Protein AF-A0ABD0TYL2-F1 (afdb_monomer)

Sequence (60 aa):
MEGFSINIESEEVVKKMILVGLWCIQTNPGSRPSMSKVVDMLQCSIDDLEMPPKPTLSSP

Structure (mmCIF, N/CA/C/O backbone):
data_AF-A0ABD0TYL2-F1
#
_entry.id   AF-A0ABD0TYL2-F1
#
loop_
_atom_site.group_PDB
_atom_site.id
_atom_site.type_symbol
_atom_site.label_atom_id
_atom_site.label_alt_id
_atom_site.label_comp_id
_atom_site.label_asym_id
_atom_site.label_entity_id
_atom_site.label_seq_id
_atom_site.pdbx_PDB_ins_code
_atom_site.Cartn_x
_atom_site.Cartn_y
_atom_site.Cartn_z
_atom_site.occupancy
_atom_site.B_iso_or_equiv
_atom_site.auth_seq_id
_atom_site.auth_comp_id
_atom_site.auth_asym_id
_atom_site.auth_atom_id
_atom_site.pdbx_PDB_model_num
ATOM 1 N N . MET A 1 1 ? 5.192 25.450 20.792 1.00 49.69 1 MET A N 1
ATOM 2 C CA . MET A 1 1 ? 5.454 24.093 20.279 1.00 49.69 1 MET A CA 1
ATOM 3 C C . MET A 1 1 ? 4.092 23.474 20.059 1.00 49.69 1 MET A C 1
ATOM 5 O O . MET A 1 1 ? 3.483 23.024 21.019 1.00 49.69 1 MET A O 1
ATOM 9 N N . GLU A 1 2 ? 3.536 23.638 18.861 1.00 49.50 2 GLU A N 1
ATOM 10 C CA . GLU A 1 2 ? 2.201 23.119 18.555 1.00 49.50 2 GLU A CA 1
ATOM 11 C C . GLU A 1 2 ? 2.292 21.594 18.543 1.00 49.50 2 GLU A C 1
ATOM 13 O O . GLU A 1 2 ? 2.858 20.991 17.635 1.00 49.50 2 GLU A O 1
ATOM 18 N N . GLY A 1 3 ? 1.831 20.975 19.628 1.00 60.22 3 GLY A N 1
ATOM 19 C CA . GLY A 1 3 ? 1.637 19.537 19.676 1.00 60.22 3 GLY A CA 1
ATOM 20 C C . GLY A 1 3 ? 0.541 19.197 18.682 1.00 60.22 3 GLY A C 1
ATOM 21 O O . GLY A 1 3 ? -0.605 19.606 18.867 1.00 60.22 3 GLY A O 1
ATOM 22 N N . PHE A 1 4 ? 0.905 18.493 17.613 1.00 64.25 4 PHE A N 1
ATOM 23 C CA . PHE A 1 4 ? -0.041 17.957 16.647 1.00 64.25 4 PHE A CA 1
ATOM 24 C C . PHE A 1 4 ? -0.949 16.970 17.389 1.00 64.25 4 PHE A C 1
ATOM 26 O O . PHE A 1 4 ? -0.568 15.830 17.647 1.00 64.25 4 PHE A O 1
ATOM 33 N N . SER A 1 5 ? -2.118 17.442 17.829 1.00 64.50 5 SER A N 1
ATOM 34 C CA . SER A 1 5 ? -3.156 16.580 18.387 1.00 64.50 5 SER A CA 1
ATOM 35 C C . SER A 1 5 ? -3.702 15.747 17.237 1.00 64.50 5 SER A C 1
ATOM 37 O O . SER A 1 5 ? -4.498 16.229 16.435 1.00 64.50 5 SER A O 1
ATOM 39 N N . ILE A 1 6 ? -3.209 14.517 17.123 1.00 64.38 6 ILE A N 1
ATOM 40 C CA . ILE A 1 6 ? -3.701 13.538 16.159 1.00 64.38 6 ILE A CA 1
ATOM 41 C C . ILE A 1 6 ? -5.107 13.147 16.627 1.00 64.38 6 ILE A C 1
ATOM 43 O O . ILE A 1 6 ? -5.267 12.522 17.671 1.00 64.38 6 ILE A O 1
ATOM 47 N N . ASN A 1 7 ? -6.137 13.560 15.887 1.00 78.44 7 ASN A N 1
ATOM 48 C CA . ASN A 1 7 ? -7.489 13.019 16.047 1.00 78.44 7 ASN A CA 1
ATOM 49 C C . ASN A 1 7 ? -7.444 11.518 15.693 1.00 78.44 7 ASN A C 1
ATOM 51 O O . ASN A 1 7 ? -6.736 11.165 14.753 1.00 78.44 7 ASN A O 1
ATOM 55 N N . ILE A 1 8 ? -8.190 10.657 16.392 1.00 73.81 8 ILE A N 1
ATOM 56 C CA . ILE A 1 8 ? -8.300 9.213 16.107 1.00 73.81 8 ILE A CA 1
ATOM 57 C C . ILE A 1 8 ? -8.567 8.955 14.613 1.00 73.81 8 ILE A C 1
ATOM 59 O O . ILE A 1 8 ? -7.876 8.144 14.003 1.00 73.81 8 ILE A O 1
ATOM 63 N N . GLU A 1 9 ? -9.462 9.721 13.980 1.00 76.44 9 GLU A N 1
ATOM 64 C CA . GLU A 1 9 ? -9.718 9.620 12.533 1.00 76.44 9 GLU A CA 1
ATOM 65 C C . GLU A 1 9 ? -8.468 9.954 11.702 1.00 76.44 9 GLU A C 1
ATOM 67 O O . GLU A 1 9 ? -8.157 9.296 10.710 1.00 76.44 9 GLU A O 1
ATOM 72 N N . SER A 1 10 ? -7.697 10.960 12.124 1.00 84.81 10 SER A N 1
ATOM 73 C CA . SER A 1 10 ? -6.431 11.288 11.463 1.00 84.81 10 SER A CA 1
ATOM 74 C C . SER A 1 10 ? -5.356 10.226 11.709 1.00 84.81 10 SER A C 1
ATOM 76 O O . SER A 1 10 ? -4.528 9.993 10.832 1.00 84.81 10 SER A O 1
ATOM 78 N N . GLU A 1 11 ? -5.379 9.539 12.855 1.00 88.19 11 GLU A N 1
ATOM 79 C CA . GLU A 1 11 ? -4.458 8.444 13.163 1.00 88.19 11 GLU A CA 1
ATOM 80 C C . GLU A 1 11 ? -4.703 7.251 12.236 1.00 88.19 11 GLU A C 1
ATOM 82 O O . GLU A 1 11 ? -3.756 6.694 11.678 1.00 88.19 11 GLU A O 1
ATOM 87 N N . GLU A 1 12 ? -5.967 6.886 12.021 1.00 89.94 12 GLU A N 1
ATOM 88 C CA . GLU A 1 12 ? -6.355 5.817 11.098 1.00 89.94 12 GLU A CA 1
ATOM 89 C C . GLU A 1 12 ? -5.967 6.145 9.657 1.00 89.94 12 GLU A C 1
ATOM 91 O O . GLU A 1 12 ? -5.391 5.301 8.964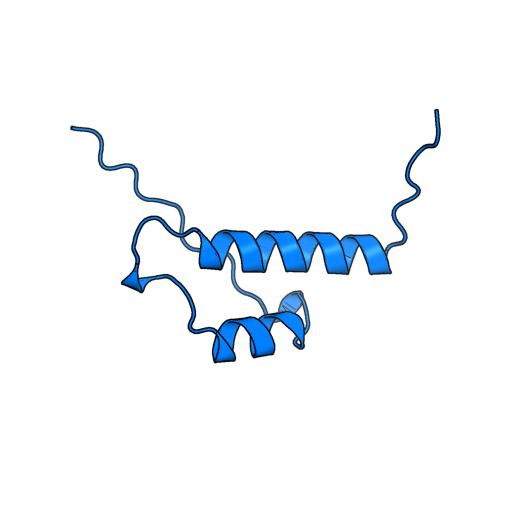 1.00 89.94 12 GLU A O 1
ATOM 96 N N . VAL A 1 13 ? -6.199 7.386 9.216 1.00 90.94 13 VAL A N 1
ATOM 97 C CA . VAL A 1 13 ? -5.769 7.852 7.890 1.00 90.94 13 VAL A CA 1
ATOM 98 C C . VAL A 1 13 ? -4.250 7.764 7.752 1.00 90.94 13 VAL A C 1
ATOM 100 O O . VAL A 1 13 ? -3.759 7.244 6.750 1.00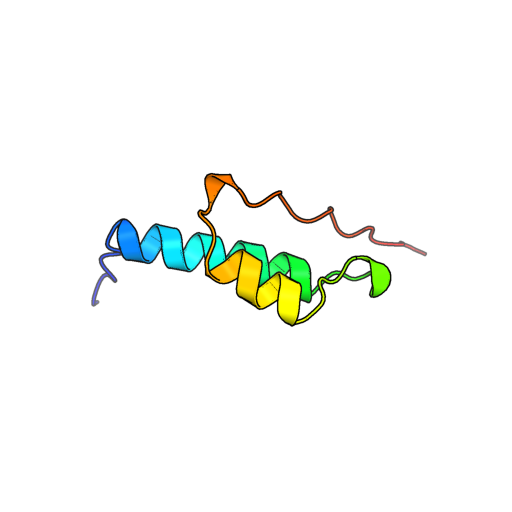 90.94 13 VAL A O 1
ATOM 103 N N . VAL A 1 14 ? -3.488 8.211 8.754 1.00 92.69 14 VAL A N 1
ATOM 104 C CA . VAL A 1 14 ? -2.018 8.139 8.736 1.00 92.69 14 VAL A CA 1
ATOM 105 C C . VAL A 1 14 ? -1.539 6.689 8.682 1.00 92.69 14 VAL A C 1
ATOM 107 O O . VAL A 1 14 ? -0.704 6.355 7.840 1.00 92.69 14 VAL A O 1
ATOM 110 N N . LYS A 1 15 ? -2.081 5.801 9.522 1.00 93.06 15 LYS A N 1
ATOM 111 C CA . LYS A 1 15 ? -1.717 4.375 9.524 1.00 93.06 15 LYS A CA 1
ATOM 112 C C . LYS A 1 15 ? -2.030 3.711 8.185 1.00 93.06 15 LYS A C 1
ATOM 114 O O . LYS A 1 15 ? -1.182 2.996 7.652 1.00 93.06 15 LYS A O 1
ATOM 119 N N . LYS A 1 16 ? -3.201 3.992 7.609 1.00 94.62 16 LYS A N 1
ATOM 120 C CA . LYS A 1 16 ? -3.597 3.492 6.288 1.00 94.62 16 LYS A CA 1
ATOM 121 C C . LYS A 1 16 ? -2.631 3.969 5.203 1.00 94.62 16 LYS A C 1
ATOM 123 O O . LYS A 1 16 ? -2.146 3.158 4.419 1.00 94.62 16 LYS A O 1
ATOM 128 N N . MET A 1 17 ? -2.292 5.259 5.191 1.00 94.50 17 MET A N 1
ATOM 129 C CA . MET A 1 17 ? -1.332 5.831 4.239 1.00 94.50 17 MET A CA 1
ATOM 130 C C . MET A 1 17 ? 0.049 5.180 4.352 1.00 94.50 17 MET A C 1
ATOM 132 O O . MET A 1 17 ? 0.658 4.862 3.332 1.00 94.50 17 MET A O 1
ATOM 136 N N . ILE A 1 18 ? 0.530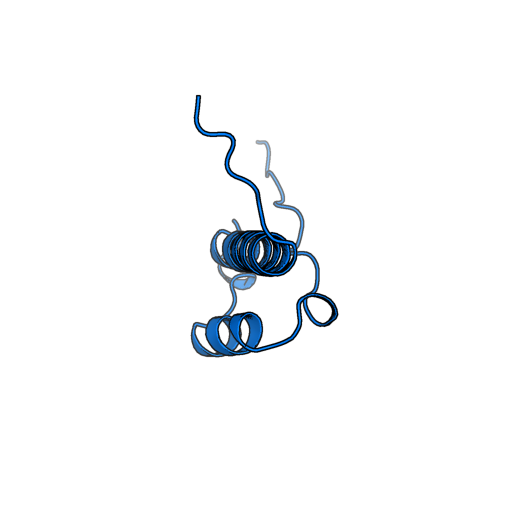 4.934 5.575 1.00 95.00 18 ILE A N 1
ATOM 137 C CA . ILE A 1 18 ? 1.798 4.232 5.807 1.00 95.00 18 ILE A CA 1
ATOM 138 C C . ILE A 1 18 ? 1.728 2.814 5.235 1.00 95.00 18 ILE A C 1
ATOM 140 O O . ILE A 1 18 ? 2.623 2.414 4.496 1.00 95.00 18 ILE A O 1
ATOM 144 N N . LEU A 1 19 ? 0.664 2.063 5.525 1.00 95.50 19 LEU A N 1
ATOM 145 C CA . LEU A 1 19 ? 0.518 0.679 5.080 1.00 95.50 19 LEU A CA 1
ATOM 146 C C . LEU A 1 19 ? 0.460 0.568 3.548 1.00 95.50 19 LEU A C 1
ATOM 148 O O . LEU A 1 19 ? 1.188 -0.228 2.954 1.00 95.50 19 LEU A O 1
ATOM 152 N N . VAL A 1 20 ? -0.341 1.417 2.897 1.00 96.25 20 VAL A N 1
ATOM 153 C CA . VAL A 1 20 ? -0.418 1.509 1.430 1.00 96.25 20 VAL A CA 1
ATOM 154 C C . VAL A 1 20 ? 0.932 1.932 0.843 1.00 96.25 20 VAL A C 1
ATOM 156 O O . VAL A 1 20 ? 1.407 1.332 -0.121 1.00 96.25 20 VAL A O 1
ATOM 159 N N . GLY A 1 21 ? 1.600 2.913 1.455 1.00 95.81 21 GLY A N 1
ATOM 160 C CA . GLY A 1 21 ? 2.936 3.350 1.054 1.00 95.81 21 GLY A CA 1
ATOM 161 C C . GLY A 1 21 ? 3.960 2.215 1.099 1.00 95.81 21 GLY A C 1
ATOM 162 O O . GLY A 1 21 ? 4.698 2.016 0.135 1.00 95.81 21 GLY A O 1
ATOM 163 N N . LEU A 1 22 ? 3.958 1.420 2.173 1.00 95.12 22 LEU A N 1
ATOM 164 C CA . LEU A 1 22 ? 4.833 0.256 2.344 1.00 95.12 22 LEU A CA 1
ATOM 165 C C . LEU A 1 22 ? 4.590 -0.838 1.288 1.00 95.12 22 LEU A C 1
ATOM 167 O O . LEU A 1 22 ? 5.540 -1.508 0.877 1.00 95.12 22 LEU A O 1
ATOM 171 N N . TRP A 1 23 ? 3.354 -1.012 0.815 1.00 95.75 23 TRP A N 1
ATOM 172 C CA . TRP A 1 23 ? 3.041 -1.891 -0.318 1.00 95.75 23 TRP A CA 1
ATOM 173 C C . TRP A 1 23 ? 3.604 -1.356 -1.644 1.00 95.75 23 TRP A C 1
ATOM 175 O O . TRP A 1 23 ? 4.153 -2.116 -2.444 1.00 95.75 23 TRP A O 1
ATOM 185 N N . CYS A 1 24 ? 3.521 -0.046 -1.877 1.00 96.50 24 CYS A N 1
ATOM 186 C CA . CYS A 1 24 ? 3.984 0.586 -3.116 1.00 96.50 24 CYS A CA 1
ATOM 187 C C . CYS A 1 24 ? 5.514 0.589 -3.273 1.00 96.50 24 CYS A C 1
ATOM 189 O O . CYS A 1 24 ? 6.015 0.526 -4.397 1.00 96.50 24 CYS A O 1
ATOM 191 N N . ILE A 1 25 ? 6.266 0.647 -2.169 1.00 94.75 25 ILE A N 1
ATOM 192 C CA . ILE A 1 25 ? 7.739 0.731 -2.191 1.00 94.75 25 ILE A CA 1
ATOM 193 C C . ILE A 1 25 ? 8.449 -0.627 -2.078 1.00 94.75 25 ILE A C 1
ATOM 195 O O . ILE A 1 25 ? 9.664 -0.663 -1.887 1.00 94.75 25 ILE A O 1
ATOM 199 N N . GLN A 1 26 ? 7.724 -1.745 -2.197 1.00 92.75 26 GLN A N 1
ATOM 200 C CA . GLN A 1 26 ? 8.302 -3.090 -2.092 1.00 92.75 26 GLN A CA 1
ATOM 201 C C . GLN A 1 26 ? 9.511 -3.284 -3.018 1.00 92.75 26 GLN A C 1
ATOM 203 O O . GLN A 1 26 ? 9.495 -2.895 -4.192 1.00 92.75 26 GLN A O 1
ATOM 208 N N . THR A 1 27 ? 10.567 -3.916 -2.495 1.00 90.62 27 THR A N 1
ATOM 209 C CA . THR A 1 27 ? 11.813 -4.167 -3.239 1.00 90.62 27 THR A CA 1
ATOM 210 C C . THR A 1 27 ? 11.552 -5.017 -4.477 1.00 90.62 27 THR A C 1
ATOM 212 O O . THR A 1 27 ? 12.049 -4.697 -5.552 1.00 90.62 27 THR A O 1
ATOM 215 N N . ASN A 1 28 ? 10.723 -6.057 -4.342 1.00 89.12 28 ASN A N 1
ATOM 216 C CA . ASN A 1 28 ? 10.262 -6.853 -5.470 1.00 89.12 28 ASN A CA 1
ATOM 217 C C . ASN A 1 28 ? 9.163 -6.097 -6.245 1.00 89.12 28 ASN A C 1
ATOM 219 O O . ASN A 1 28 ? 8.087 -5.870 -5.683 1.00 89.12 28 ASN A O 1
ATOM 223 N N . PRO A 1 29 ? 9.361 -5.764 -7.535 1.00 90.94 29 PRO A N 1
ATOM 224 C CA . PRO A 1 29 ? 8.341 -5.093 -8.339 1.00 90.94 29 PRO A CA 1
ATOM 225 C C . PRO A 1 29 ? 7.041 -5.896 -8.457 1.00 90.94 29 PRO A C 1
ATOM 227 O O . PRO A 1 29 ? 5.968 -5.305 -8.467 1.00 90.94 29 PRO A O 1
ATOM 230 N N . GLY A 1 30 ? 7.124 -7.232 -8.489 1.00 92.31 30 GLY A N 1
ATOM 231 C CA . GLY A 1 30 ? 5.947 -8.105 -8.585 1.00 92.31 30 GLY A CA 1
ATOM 232 C C . GLY A 1 30 ? 5.076 -8.129 -7.324 1.00 92.31 30 GLY A C 1
ATOM 233 O O . GLY A 1 30 ? 3.932 -8.564 -7.385 1.00 92.31 30 GLY A O 1
ATOM 234 N N . SER A 1 31 ? 5.599 -7.652 -6.191 1.00 91.88 31 SER A N 1
ATOM 235 C CA . SER A 1 31 ? 4.850 -7.533 -4.935 1.00 91.88 31 SER A CA 1
ATOM 236 C C . SER A 1 31 ? 4.117 -6.196 -4.803 1.00 91.88 31 SER A C 1
ATOM 238 O O . SER A 1 31 ? 3.358 -6.019 -3.853 1.00 91.88 31 SER A O 1
ATOM 240 N N . ARG A 1 32 ? 4.345 -5.241 -5.714 1.00 95.25 32 ARG A N 1
ATOM 241 C CA . ARG A 1 32 ? 3.697 -3.927 -5.667 1.00 95.25 32 ARG A CA 1
ATOM 242 C C . ARG A 1 32 ? 2.265 -4.027 -6.205 1.00 95.25 32 ARG A C 1
ATOM 244 O O . ARG A 1 32 ? 2.053 -4.664 -7.238 1.00 95.25 32 ARG A O 1
ATOM 251 N N . PRO A 1 33 ? 1.278 -3.396 -5.553 1.00 96.69 33 PRO A N 1
ATOM 252 C CA . PRO A 1 33 ? -0.090 -3.368 -6.055 1.00 96.69 33 PRO A CA 1
ATOM 253 C C . PRO A 1 33 ? -0.203 -2.531 -7.338 1.00 96.69 33 PRO A C 1
ATOM 255 O O . PRO A 1 33 ? 0.571 -1.603 -7.574 1.00 96.69 33 PRO A O 1
ATOM 258 N N . SER A 1 34 ? -1.209 -2.834 -8.162 1.00 97.38 34 SER A N 1
ATOM 259 C CA . SER A 1 34 ? -1.606 -1.957 -9.267 1.00 97.38 34 SER A CA 1
ATOM 260 C C . SER A 1 34 ? -2.252 -0.676 -8.732 1.00 97.38 34 SER A C 1
ATOM 262 O O . SER A 1 34 ? -2.791 -0.665 -7.626 1.00 97.38 34 SER A O 1
ATOM 264 N N . MET A 1 35 ? -2.277 0.395 -9.531 1.00 96.56 35 MET A N 1
ATOM 265 C CA . MET A 1 35 ? -2.923 1.648 -9.115 1.00 96.56 35 MET A CA 1
ATOM 266 C C . MET A 1 35 ? -4.408 1.479 -8.778 1.00 96.56 35 MET A C 1
ATOM 268 O O . MET A 1 35 ? -4.875 2.094 -7.827 1.00 96.56 35 MET A O 1
ATOM 272 N N . SER A 1 36 ? -5.137 0.619 -9.496 1.00 97.56 36 SER A N 1
ATOM 273 C CA . SER A 1 36 ? -6.529 0.297 -9.154 1.00 97.56 36 SER A CA 1
ATOM 274 C C . SER A 1 36 ? -6.627 -0.306 -7.754 1.00 97.56 36 SER A C 1
ATOM 276 O O . SER A 1 36 ? -7.393 0.184 -6.935 1.00 97.56 36 SER A O 1
ATOM 278 N N . LYS A 1 37 ? -5.760 -1.276 -7.432 1.00 95.75 37 LYS A N 1
ATOM 279 C CA . LYS A 1 37 ? -5.728 -1.883 -6.099 1.00 95.75 37 LYS A CA 1
ATOM 280 C C . LYS A 1 37 ? -5.307 -0.886 -5.015 1.00 95.75 37 LYS A C 1
ATOM 282 O O . LYS A 1 37 ? -5.830 -0.947 -3.914 1.00 95.75 37 LYS A O 1
ATOM 287 N N . VAL A 1 38 ? -4.407 0.053 -5.314 1.00 96.44 38 VAL A N 1
ATOM 288 C CA . VAL A 1 38 ? -4.052 1.145 -4.387 1.00 96.44 38 VAL A CA 1
ATOM 289 C C . VAL A 1 38 ? -5.266 2.022 -4.071 1.00 96.44 38 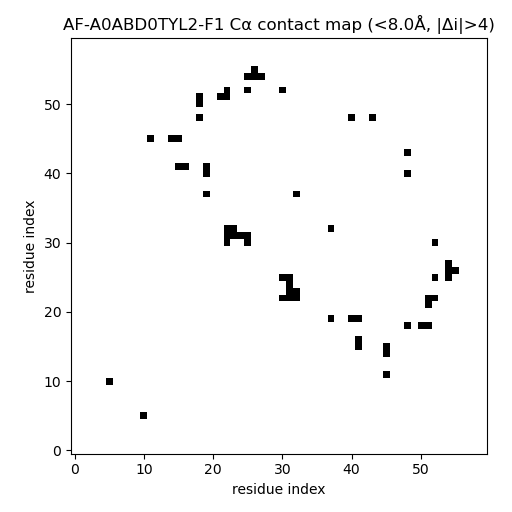VAL A C 1
ATOM 291 O O . VAL A 1 38 ? -5.469 2.372 -2.912 1.00 96.44 38 VAL A O 1
ATOM 294 N N . VAL A 1 39 ? -6.087 2.361 -5.070 1.00 96.56 39 VAL A N 1
ATOM 295 C CA . VAL A 1 39 ? -7.329 3.122 -4.854 1.00 96.56 39 VAL A CA 1
ATOM 296 C C . VAL A 1 39 ? -8.307 2.326 -3.993 1.00 96.56 39 VAL A C 1
ATOM 298 O O . VAL A 1 39 ? -8.810 2.875 -3.014 1.00 96.56 39 VAL A O 1
ATOM 301 N N . ASP A 1 40 ? -8.498 1.038 -4.289 1.00 96.00 40 ASP A N 1
ATOM 302 C CA . ASP A 1 40 ? -9.352 0.155 -3.487 1.00 96.00 40 ASP A CA 1
ATOM 303 C C . ASP A 1 40 ? -8.874 0.117 -2.022 1.00 96.00 40 ASP A C 1
ATOM 305 O O . ASP A 1 40 ? -9.651 0.334 -1.097 1.00 96.00 40 ASP A O 1
ATOM 309 N N . MET A 1 41 ? -7.566 -0.050 -1.795 1.00 95.62 41 MET A N 1
ATOM 310 C CA . MET A 1 41 ? -6.958 -0.060 -0.458 1.00 95.62 41 MET A CA 1
ATOM 311 C C . MET A 1 41 ? -7.165 1.253 0.316 1.00 95.62 41 MET A C 1
ATOM 313 O O . MET A 1 41 ? -7.311 1.233 1.536 1.00 95.62 41 MET A O 1
ATOM 317 N N . LEU A 1 42 ? -7.169 2.402 -0.367 1.00 94.50 42 LEU A N 1
ATOM 318 C CA . LEU A 1 42 ? -7.407 3.703 0.270 1.00 94.50 42 LEU A CA 1
ATOM 319 C C . LEU A 1 42 ? -8.875 3.879 0.690 1.00 94.50 42 LEU A C 1
ATOM 321 O O . LEU A 1 42 ? -9.151 4.530 1.704 1.00 94.50 42 LEU A O 1
ATOM 325 N N . GLN A 1 43 ? -9.798 3.285 -0.067 1.00 93.81 43 GLN A N 1
ATOM 326 C CA . GLN A 1 43 ? -11.239 3.366 0.163 1.00 93.81 43 GLN A CA 1
ATOM 327 C C . GLN A 1 43 ? -11.750 2.346 1.196 1.00 93.81 43 GLN A C 1
ATOM 329 O O . GLN A 1 43 ? -12.692 2.660 1.920 1.00 93.81 43 GLN A O 1
ATOM 334 N N . CYS A 1 44 ? -11.125 1.170 1.309 1.00 91.19 44 CYS A N 1
ATOM 335 C CA . CYS A 1 44 ? -11.493 0.129 2.279 1.00 91.19 44 CYS A CA 1
ATOM 336 C C . CYS A 1 44 ? -11.105 0.477 3.729 1.00 91.19 44 CYS A C 1
ATOM 338 O O . CYS A 1 44 ? -10.377 1.443 3.979 1.00 91.19 44 CYS A O 1
ATOM 340 N N . SER A 1 45 ? -11.590 -0.291 4.711 1.00 91.75 45 SER A N 1
ATOM 341 C CA . SER A 1 45 ? -11.202 -0.102 6.116 1.00 91.75 45 SER A CA 1
ATOM 342 C C . SER A 1 45 ? -9.743 -0.520 6.346 1.00 91.75 45 SER A C 1
ATOM 344 O O . SER A 1 45 ? -9.161 -1.250 5.544 1.00 91.75 45 SER A O 1
ATOM 346 N N . ILE A 1 46 ? -9.123 -0.036 7.426 1.00 89.25 46 ILE A N 1
ATOM 347 C CA . ILE A 1 46 ? -7.754 -0.457 7.759 1.00 89.25 46 ILE A CA 1
ATOM 348 C C . ILE A 1 46 ? -7.692 -1.928 8.191 1.00 89.25 46 ILE A C 1
ATOM 350 O O . ILE A 1 46 ? -6.688 -2.585 7.936 1.00 89.25 46 ILE A O 1
ATOM 354 N N . ASP A 1 47 ? -8.774 -2.443 8.776 1.00 89.94 47 ASP A N 1
ATOM 355 C CA . ASP A 1 47 ? -8.878 -3.830 9.235 1.00 89.94 47 ASP A CA 1
ATOM 356 C C . ASP A 1 47 ? -8.918 -4.830 8.066 1.00 89.94 47 ASP A C 1
ATOM 358 O O . ASP A 1 47 ? -8.546 -5.990 8.232 1.00 89.94 47 ASP A O 1
ATOM 362 N N . ASP A 1 48 ? -9.296 -4.368 6.868 1.00 91.69 48 ASP A N 1
ATOM 363 C CA . ASP A 1 48 ? -9.277 -5.159 5.630 1.00 91.69 48 ASP A CA 1
ATOM 364 C C . ASP A 1 48 ? -7.888 -5.208 4.966 1.00 91.69 48 ASP A C 1
ATOM 366 O O . ASP A 1 48 ? -7.688 -5.924 3.979 1.00 91.69 48 ASP A O 1
ATOM 370 N N . LEU A 1 49 ? -6.921 -4.417 5.446 1.00 93.06 49 LEU A N 1
ATOM 371 C CA . LEU A 1 49 ? -5.600 -4.321 4.835 1.00 93.06 49 LEU A CA 1
ATOM 372 C C . LEU A 1 49 ? -4.603 -5.279 5.486 1.00 93.06 49 LEU A C 1
ATOM 374 O O . LEU A 1 49 ? -4.286 -5.194 6.671 1.00 93.06 49 LEU A O 1
ATOM 378 N N . GLU A 1 50 ? -4.007 -6.136 4.664 1.00 92.44 50 GLU A N 1
ATOM 379 C CA . GLU A 1 50 ? -2.932 -7.020 5.102 1.00 92.44 50 GLU A CA 1
ATOM 380 C C . GLU A 1 50 ? -1.588 -6.289 5.228 1.00 92.44 50 GLU A C 1
ATOM 382 O O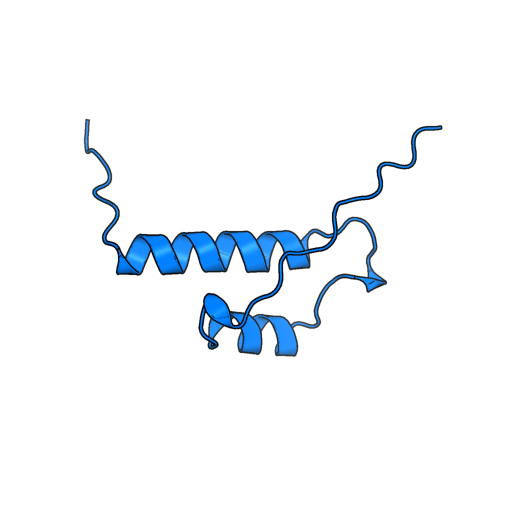 . GLU A 1 50 ? -1.270 -5.345 4.490 1.00 92.44 50 GLU A O 1
ATOM 387 N N . MET A 1 51 ? -0.754 -6.782 6.146 1.00 93.38 51 MET A N 1
ATOM 388 C CA . MET A 1 51 ? 0.607 -6.289 6.321 1.00 93.38 51 MET A CA 1
ATOM 389 C C . MET A 1 51 ? 1.445 -6.593 5.070 1.00 93.38 51 MET A C 1
ATOM 391 O O . MET A 1 51 ? 1.461 -7.741 4.615 1.00 93.38 51 MET A O 1
ATOM 395 N N . PRO A 1 52 ? 2.181 -5.612 4.521 1.00 93.19 52 PRO A N 1
ATOM 396 C CA . PRO A 1 52 ? 3.048 -5.855 3.382 1.00 93.19 52 PRO A CA 1
ATOM 397 C C . PRO A 1 52 ? 4.145 -6.874 3.715 1.00 93.19 52 PRO A C 1
ATOM 399 O O . PRO A 1 52 ? 4.604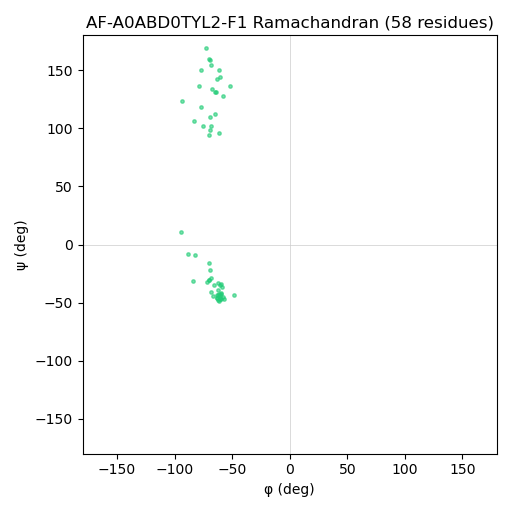 -6.954 4.862 1.00 93.19 52 PRO A O 1
ATOM 402 N N . PRO A 1 53 ? 4.611 -7.641 2.713 1.00 91.88 53 PRO A N 1
ATOM 403 C CA . PRO A 1 53 ? 5.669 -8.615 2.915 1.00 91.88 53 PRO A CA 1
ATOM 404 C C . PRO A 1 53 ? 6.951 -7.930 3.400 1.00 91.88 53 PRO A C 1
ATOM 406 O O . PRO A 1 53 ? 7.284 -6.809 2.999 1.00 91.88 53 PRO A O 1
ATOM 409 N N . LYS A 1 54 ? 7.685 -8.618 4.283 1.00 87.19 54 LYS A N 1
ATOM 410 C CA . LYS A 1 54 ? 8.986 -8.135 4.754 1.00 87.19 54 LYS A CA 1
ATOM 411 C C . LYS A 1 54 ? 9.961 -8.080 3.574 1.00 87.19 54 LYS A C 1
ATOM 413 O O . LYS A 1 54 ? 10.089 -9.085 2.871 1.00 87.19 54 LYS A O 1
ATOM 418 N N . PRO A 1 55 ? 10.685 -6.964 3.383 1.00 82.56 55 PRO A N 1
ATOM 419 C CA . PRO A 1 55 ? 11.713 -6.885 2.360 1.00 82.56 55 PRO A CA 1
ATOM 420 C C . PRO A 1 55 ? 12.766 -7.969 2.588 1.00 82.56 55 PRO A C 1
ATOM 422 O O . PRO A 1 5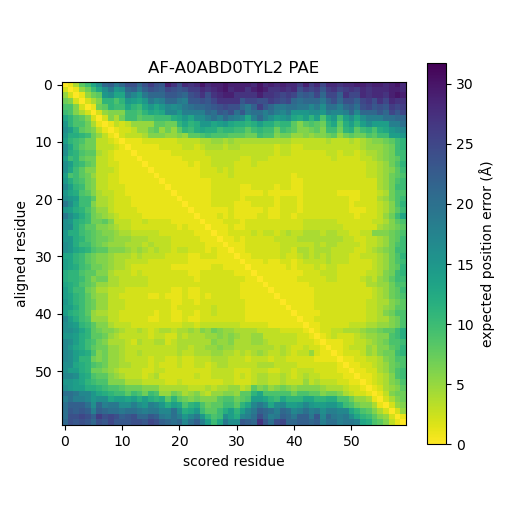5 ? 13.323 -8.090 3.681 1.00 82.56 55 PRO A O 1
ATOM 425 N N . THR A 1 56 ? 13.057 -8.753 1.557 1.00 75.12 56 THR A N 1
ATOM 426 C CA . THR A 1 56 ? 14.188 -9.678 1.581 1.00 75.12 56 THR A CA 1
ATOM 427 C C . THR A 1 56 ? 15.439 -8.894 1.215 1.00 75.12 56 THR A C 1
ATOM 429 O O . THR A 1 56 ? 15.624 -8.514 0.059 1.00 75.12 56 THR A O 1
ATOM 432 N N . LEU A 1 57 ? 16.295 -8.626 2.199 1.00 73.00 57 LEU A N 1
ATOM 433 C CA . LEU A 1 57 ? 17.631 -8.106 1.938 1.00 73.00 57 LEU A CA 1
ATOM 434 C C . LEU A 1 57 ? 18.476 -9.268 1.415 1.00 73.00 57 LEU A C 1
ATOM 436 O O . LEU A 1 57 ? 18.903 -10.125 2.185 1.00 73.00 57 LEU A O 1
ATOM 440 N N . SER A 1 58 ? 18.689 -9.329 0.103 1.00 68.19 58 SER A N 1
ATOM 441 C CA . SER A 1 58 ? 19.737 -10.181 -0.452 1.00 68.19 58 SER A 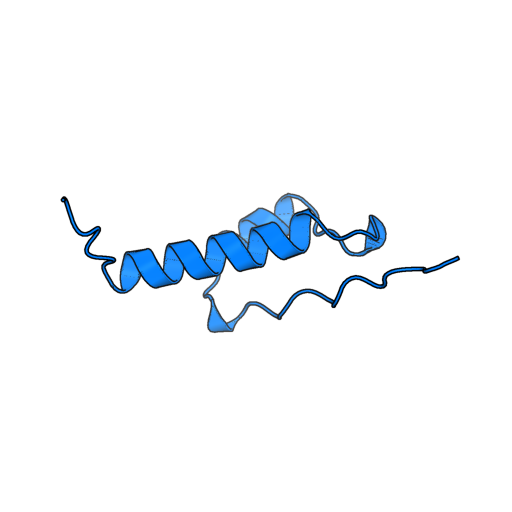CA 1
ATOM 442 C C . SER A 1 58 ? 21.079 -9.553 -0.076 1.00 68.19 58 SER A C 1
ATOM 444 O O . SER A 1 58 ? 21.537 -8.627 -0.745 1.00 68.19 58 SER A O 1
ATOM 446 N N . SER A 1 59 ? 21.664 -10.001 1.038 1.00 61.78 59 SER A N 1
ATOM 447 C CA . SER A 1 59 ? 23.080 -9.753 1.313 1.00 61.78 59 SER A CA 1
ATOM 448 C C . SER A 1 59 ? 23.907 -10.535 0.287 1.00 61.78 59 SER A C 1
ATOM 450 O O . SER A 1 59 ? 23.583 -11.706 0.064 1.00 61.78 59 SER A O 1
ATOM 452 N N . PRO A 1 60 ? 24.926 -9.927 -0.345 1.00 65.88 60 PRO A N 1
ATOM 453 C CA . PRO A 1 60 ? 25.976 -10.690 -1.010 1.00 65.88 60 PRO A CA 1
ATOM 454 C C . PRO A 1 60 ? 26.774 -11.529 -0.003 1.00 65.88 60 PRO A C 1
ATOM 456 O O . PRO A 1 60 ? 26.701 -11.227 1.218 1.00 65.88 60 PRO A O 1
#

Mean predicted aligned error: 6.81 Å

Secondary structure (DSSP, 8-state):
-------HHHHHHHHHHHHHHHHHT-SSGGGSPPHHHHHHHHHS-STTPPPPPPP-----

Solvent-accessible surface area (backbone atoms only — not comparable to full-atom values): 3938 Å² total; per-residue (Å²): 132,86,74,81,78,73,47,71,72,54,48,53,51,49,53,44,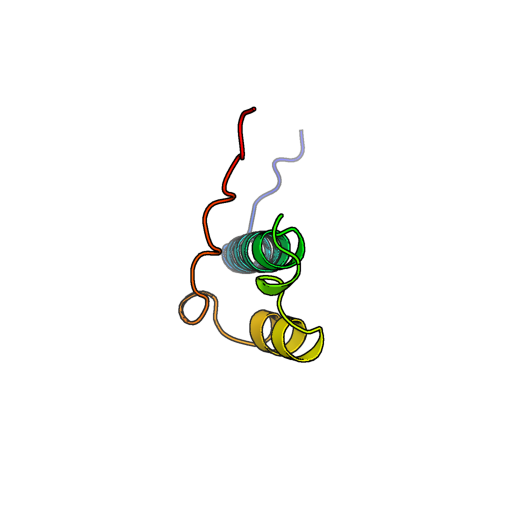52,50,53,55,48,55,27,64,66,39,82,53,71,90,68,32,68,52,72,67,55,50,52,51,59,70,73,48,61,66,90,78,57,77,83,60,81,80,76,80,79,82,72,133

Foldseek 3Di:
DPDPPQDPVNVQLVVLCVQLVCLQPAPDPVSHDDPVVSVVSNVDGPVPGDHRDDHDPPDD

Organism: Dendrobium thyrsiflorum (NCBI:txid117978)

pLDDT: mean 86.76, std 12.49, range [49.5, 97.56]

InterPro domains:
  IPR045874 Rust resistance kinase Lr10/LRL2.1-2.5-like [PTHR27009] (8-56)

Radius of gyration: 14.28 Å; Cα contacts (8 Å, |Δi|>4): 32; chains: 1; bounding box: 38×35×30 Å